Protein AF-A0AAU9JYS0-F1 (afdb_monomer_lite)

Organism: NCBI:txid1481888

pLDDT: mean 86.91, std 8.56, range [46.44, 94.88]

Sequence (146 aa):
MTKLSLATILSYLGTFWLGILCCQATVSLAACLYALLSSSNDCEDPVRAWLIVQASALPGLLLIYLFTKKFGLILWTLFIIPWAALGTIWAIDGDCSNDFPEGYVAAGILIITDYTLLGLITIAACIFGISACIGQGLLSEYQEIK

Foldseek 3Di:
DPPCDPVNVVVVVLVVVLVLLVVLLVQLLVLLVCLLVVAPQDDPAVLNVLSVCSNVVSVVLNVVCVVVVVVSVVVVLVVLPVSLVVLVVRLVPPPCCPRRVSSSVSSVSNNVSSVVSVVVVVVVVVVVVVVVVVVVVVVVVVVVVD

Structure (mmCIF, N/CA/C/O backbone):
data_AF-A0AAU9JYS0-F1
#
_entry.id   AF-A0AAU9JYS0-F1
#
loop_
_atom_site.group_PDB
_atom_site.id
_atom_site.type_symbol
_atom_site.label_atom_id
_atom_site.label_alt_id
_atom_site.label_comp_id
_atom_site.label_asym_id
_atom_site.label_entity_id
_atom_site.label_seq_id
_atom_site.pdbx_PDB_ins_code
_atom_site.Cartn_x
_atom_site.Cartn_y
_atom_site.Cartn_z
_atom_site.occupancy
_atom_site.B_iso_or_equiv
_atom_site.auth_seq_id
_atom_site.auth_comp_id
_atom_site.auth_asym_id
_atom_site.auth_atom_id
_atom_site.pdbx_PDB_model_num
ATOM 1 N N . MET A 1 1 ? -27.005 18.663 21.638 1.00 46.44 1 MET A N 1
ATOM 2 C CA . MET A 1 1 ? -25.868 17.716 21.648 1.00 46.44 1 MET A CA 1
ATOM 3 C C . MET A 1 1 ? -26.351 16.367 21.136 1.00 46.44 1 MET A C 1
ATOM 5 O O . MET A 1 1 ? -27.017 15.643 21.864 1.00 46.44 1 MET A O 1
ATOM 9 N N . THR A 1 2 ? -26.108 16.055 19.866 1.00 48.62 2 THR A N 1
ATOM 10 C CA . THR A 1 2 ? -26.408 14.738 19.288 1.00 48.62 2 THR A CA 1
ATOM 11 C C . THR A 1 2 ? -25.454 13.708 19.882 1.00 48.62 2 THR A C 1
ATOM 13 O O . THR A 1 2 ? -24.242 13.835 19.727 1.00 48.62 2 THR A O 1
ATOM 16 N N . LYS A 1 3 ? -25.987 12.704 20.589 1.00 56.06 3 LYS A N 1
ATOM 17 C CA . LYS A 1 3 ? -25.201 11.560 21.067 1.00 56.06 3 LYS A CA 1
ATOM 18 C C . LYS A 1 3 ? -24.676 10.810 19.843 1.00 56.06 3 LYS A C 1
ATOM 20 O O . LYS A 1 3 ? -25.437 10.119 19.170 1.00 56.06 3 LYS A O 1
ATOM 25 N N . LEU A 1 4 ? -23.400 11.002 19.523 1.00 70.88 4 LEU A N 1
ATOM 26 C CA . LEU A 1 4 ? -22.739 10.283 18.444 1.00 70.88 4 LEU A CA 1
ATOM 27 C C . LEU A 1 4 ? -22.669 8.806 18.850 1.00 70.88 4 LEU A C 1
ATOM 29 O O . LEU A 1 4 ? -22.040 8.465 19.850 1.00 70.88 4 LEU A O 1
ATOM 33 N N . SER A 1 5 ? -23.380 7.938 18.131 1.00 83.94 5 SER A N 1
ATOM 34 C CA . SER A 1 5 ? -23.381 6.508 18.441 1.00 83.94 5 SER A CA 1
ATOM 35 C C . SER A 1 5 ? -22.072 5.861 17.980 1.00 83.94 5 SER A C 1
ATOM 37 O O . SER A 1 5 ? -21.496 6.268 16.968 1.00 83.94 5 SER A O 1
ATOM 39 N N . LEU A 1 6 ? -21.620 4.815 18.679 1.00 80.06 6 LEU A N 1
ATOM 40 C CA . LEU A 1 6 ? -20.438 4.035 18.288 1.00 80.06 6 LEU A CA 1
ATOM 41 C C . LEU A 1 6 ? -20.546 3.515 16.845 1.00 80.06 6 LEU A C 1
ATOM 43 O O . LEU A 1 6 ? -19.573 3.553 16.097 1.00 80.06 6 LEU A O 1
ATOM 47 N N . ALA A 1 7 ? -21.744 3.093 16.428 1.00 80.81 7 ALA A N 1
ATOM 48 C CA . ALA A 1 7 ? -22.004 2.640 15.063 1.00 80.81 7 ALA A CA 1
ATOM 49 C C . ALA A 1 7 ? -21.734 3.742 14.025 1.00 80.81 7 ALA A C 1
ATOM 51 O O . ALA A 1 7 ? -21.166 3.478 12.966 1.00 80.81 7 ALA A O 1
ATOM 52 N N . THR A 1 8 ? -22.078 4.991 14.348 1.00 84.88 8 THR A N 1
ATOM 53 C CA . THR A 1 8 ? -21.814 6.150 13.489 1.00 84.88 8 THR A CA 1
ATOM 54 C C . THR A 1 8 ? -20.312 6.431 13.380 1.00 84.88 8 THR A C 1
ATOM 56 O O . THR A 1 8 ? -19.812 6.644 12.278 1.00 84.88 8 THR A O 1
ATOM 59 N N . ILE A 1 9 ? -19.574 6.366 14.496 1.00 83.81 9 ILE A N 1
ATOM 60 C CA . ILE A 1 9 ? -18.110 6.546 14.516 1.00 83.81 9 ILE A CA 1
ATOM 61 C C . ILE A 1 9 ? -17.424 5.478 13.657 1.00 83.81 9 ILE A C 1
ATOM 63 O O . ILE A 1 9 ? -16.593 5.803 12.812 1.00 83.81 9 ILE A O 1
ATOM 67 N N . LEU A 1 10 ? -17.807 4.211 13.830 1.00 81.62 10 LEU A N 1
ATOM 68 C CA . LEU A 1 10 ? -17.256 3.097 13.056 1.00 81.62 10 LEU A CA 1
ATOM 69 C C . LEU A 1 10 ? -17.564 3.226 11.560 1.00 81.62 10 LEU A C 1
ATOM 71 O O . LEU A 1 10 ? -16.709 2.916 10.731 1.00 81.62 10 LEU A O 1
ATOM 75 N N . SER A 1 11 ? -18.754 3.717 11.207 1.00 83.12 11 SER A N 1
ATOM 76 C CA . SER A 1 11 ? -19.110 3.981 9.812 1.00 83.12 11 SER A CA 1
ATOM 77 C C . SER A 1 11 ? -18.237 5.077 9.200 1.00 83.12 11 SER A C 1
ATOM 79 O O . SER A 1 11 ? -17.729 4.888 8.098 1.00 83.12 11 SER A O 1
ATOM 81 N N . TYR A 1 12 ? -18.027 6.200 9.899 1.00 86.38 12 TYR A N 1
ATOM 82 C CA . TYR A 1 12 ? -17.161 7.276 9.404 1.00 86.38 12 TYR A CA 1
ATOM 83 C C . TYR A 1 12 ? -15.710 6.830 9.261 1.00 86.38 12 TYR A C 1
ATOM 85 O O . TYR A 1 12 ? -15.076 7.135 8.253 1.00 86.38 12 TYR A O 1
ATOM 93 N N . LEU A 1 13 ? -15.206 6.060 10.227 1.00 83.44 13 LEU A N 1
ATOM 94 C CA . LEU A 1 13 ? -13.866 5.492 10.164 1.00 83.44 13 LEU A CA 1
ATOM 95 C C . LEU A 1 13 ? -13.717 4.557 8.953 1.00 83.44 13 LEU A C 1
ATOM 97 O O . LEU A 1 13 ? -12.720 4.627 8.243 1.00 83.44 13 LEU A O 1
ATOM 101 N N . GLY A 1 14 ? -14.727 3.727 8.672 1.00 83.88 14 GLY A N 1
ATOM 102 C CA . GLY A 1 14 ? -14.747 2.865 7.489 1.00 83.88 14 GLY A CA 1
ATOM 103 C C . GLY A 1 14 ? -14.687 3.647 6.174 1.00 83.88 14 GLY A C 1
ATOM 104 O O . GLY A 1 14 ? -13.884 3.318 5.305 1.00 83.88 14 GLY A O 1
ATOM 105 N N . THR A 1 15 ? -15.488 4.708 6.036 1.00 86.50 15 THR A N 1
ATOM 106 C CA . THR A 1 15 ? -15.469 5.574 4.843 1.00 86.50 15 THR A CA 1
ATOM 107 C C . THR A 1 15 ? -14.139 6.311 4.693 1.00 86.50 15 THR A C 1
ATOM 109 O O . THR A 1 15 ? -13.631 6.438 3.582 1.00 86.50 15 THR A O 1
ATOM 112 N N . PHE A 1 16 ? -13.553 6.766 5.802 1.00 88.44 16 PHE A N 1
ATOM 113 C CA . PHE A 1 16 ? -12.247 7.419 5.808 1.00 88.44 16 PHE A CA 1
ATOM 114 C C . PHE A 1 16 ? -11.143 6.488 5.284 1.00 88.44 16 PHE A C 1
ATOM 116 O O . PHE A 1 16 ? -10.400 6.869 4.381 1.00 88.44 16 PHE A O 1
ATOM 123 N N . TRP A 1 17 ? -11.087 5.242 5.769 1.00 84.75 17 TRP A N 1
ATOM 124 C CA . TRP A 1 17 ? -10.124 4.246 5.282 1.00 84.75 17 TRP A CA 1
ATOM 125 C C . TRP A 1 17 ? -10.337 3.875 3.819 1.00 84.75 17 TRP A C 1
ATOM 127 O O . TRP A 1 17 ? -9.365 3.773 3.076 1.00 84.75 17 TRP A O 1
ATOM 137 N N . LEU A 1 18 ? -11.592 3.727 3.385 1.00 87.75 18 LEU A N 1
ATOM 138 C CA . LEU A 1 18 ? -11.906 3.524 1.972 1.00 87.75 18 LEU A CA 1
ATOM 139 C C . LEU A 1 18 ? -11.364 4.678 1.116 1.00 87.75 18 LEU A C 1
ATOM 141 O O . LEU A 1 18 ? -10.757 4.427 0.081 1.00 87.75 18 LEU A O 1
ATOM 145 N N . GLY A 1 19 ? -11.536 5.926 1.562 1.00 90.00 19 GLY A N 1
ATOM 146 C CA . GLY A 1 19 ? -10.992 7.099 0.879 1.00 90.00 19 GLY A CA 1
ATOM 147 C C . GLY A 1 19 ? -9.470 7.044 0.740 1.00 90.00 19 GLY A C 1
ATOM 148 O O . GLY A 1 19 ? -8.953 7.240 -0.356 1.00 90.00 19 GLY A O 1
ATOM 149 N N . ILE A 1 20 ? -8.759 6.708 1.821 1.00 90.81 20 ILE A N 1
ATOM 150 C CA . ILE A 1 20 ? -7.295 6.563 1.805 1.00 90.81 20 ILE A CA 1
ATOM 151 C C . ILE A 1 20 ? -6.855 5.489 0.803 1.00 90.81 20 ILE A C 1
ATOM 153 O O . ILE A 1 20 ? -5.972 5.749 -0.014 1.00 90.81 20 ILE A O 1
ATOM 157 N N . LEU A 1 21 ? -7.473 4.305 0.840 1.00 90.38 21 LEU A N 1
ATOM 158 C CA . LEU A 1 21 ? -7.121 3.197 -0.053 1.00 90.38 21 LEU A CA 1
ATOM 159 C C . LEU A 1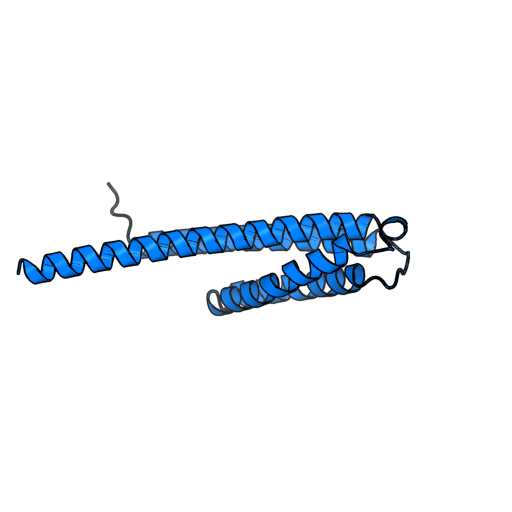 21 ? -7.408 3.534 -1.516 1.00 90.38 21 LEU A C 1
ATOM 161 O O . LEU A 1 21 ? -6.570 3.277 -2.373 1.00 90.38 21 LEU A O 1
ATOM 165 N N . CYS A 1 22 ? -8.549 4.163 -1.809 1.00 90.75 22 CYS A N 1
ATOM 166 C CA . CYS A 1 22 ? -8.864 4.631 -3.158 1.00 90.75 22 CYS A CA 1
ATOM 167 C C . CYS A 1 22 ? -7.834 5.650 -3.662 1.00 90.75 22 CYS A C 1
ATOM 169 O O . CYS A 1 22 ? -7.396 5.556 -4.809 1.00 90.75 22 CYS A O 1
ATOM 171 N N . CYS A 1 23 ? -7.431 6.609 -2.822 1.00 92.62 23 CYS A N 1
ATOM 172 C CA . CYS A 1 23 ? -6.416 7.598 -3.180 1.00 92.62 23 CYS A CA 1
ATOM 173 C C . CYS A 1 23 ? -5.066 6.937 -3.474 1.00 92.62 23 CYS A C 1
ATOM 175 O O . CYS A 1 23 ? -4.482 7.208 -4.521 1.00 92.62 23 CYS A O 1
ATOM 177 N N . GLN A 1 24 ? -4.596 6.047 -2.594 1.00 93.19 24 GLN A N 1
ATOM 178 C CA . GLN A 1 24 ? -3.331 5.341 -2.798 1.00 93.19 24 GLN A CA 1
ATOM 179 C C . GLN A 1 24 ? -3.385 4.479 -4.065 1.00 93.19 24 GLN A C 1
ATOM 181 O O . GLN A 1 24 ? -2.553 4.661 -4.946 1.00 93.19 24 GLN A O 1
ATOM 186 N N . ALA A 1 25 ? -4.422 3.655 -4.232 1.00 92.12 25 ALA A N 1
ATOM 187 C CA . ALA A 1 25 ? -4.605 2.828 -5.424 1.00 92.12 25 ALA A CA 1
ATOM 188 C C . ALA A 1 25 ? -4.605 3.649 -6.722 1.00 92.12 25 ALA A C 1
ATOM 190 O O . ALA A 1 25 ? -3.991 3.245 -7.705 1.00 92.12 25 ALA A O 1
ATOM 191 N N . THR A 1 26 ? -5.269 4.810 -6.727 1.00 93.19 26 THR A N 1
ATOM 192 C CA . THR A 1 26 ? -5.354 5.679 -7.910 1.00 93.19 26 THR A CA 1
ATOM 193 C C . THR A 1 26 ? -3.999 6.285 -8.256 1.00 93.19 26 THR A C 1
ATOM 195 O O . THR A 1 26 ? -3.598 6.242 -9.417 1.00 93.19 26 THR A O 1
ATOM 198 N N . VAL A 1 27 ? -3.281 6.827 -7.267 1.00 94.62 27 VAL A N 1
ATOM 199 C CA . VAL A 1 27 ? -1.956 7.429 -7.482 1.00 94.62 27 VAL A CA 1
ATOM 200 C C . VAL A 1 27 ? -0.958 6.371 -7.949 1.00 94.62 27 VAL A C 1
ATOM 202 O O . VAL A 1 27 ? -0.274 6.581 -8.950 1.00 94.62 27 VAL A O 1
ATOM 205 N N . SER A 1 28 ? -0.915 5.217 -7.283 1.00 93.12 28 SER A N 1
ATOM 206 C CA . SER A 1 28 ? -0.009 4.122 -7.633 1.00 93.12 28 SER A CA 1
ATOM 207 C C . SER A 1 28 ? -0.328 3.541 -9.014 1.00 93.12 28 SER A C 1
ATOM 209 O O . SER A 1 28 ? 0.583 3.327 -9.811 1.00 93.12 28 SER A O 1
ATOM 211 N N . LEU A 1 29 ? -1.609 3.352 -9.354 1.00 94.06 29 LEU A N 1
ATOM 212 C CA . LEU A 1 29 ? -2.007 2.868 -10.678 1.00 94.06 29 LEU A CA 1
ATOM 213 C C . LEU A 1 29 ? -1.673 3.884 -11.777 1.00 94.06 29 LEU A C 1
ATOM 215 O O . LEU A 1 29 ? -1.147 3.496 -12.816 1.00 94.06 29 LEU A O 1
ATOM 219 N N . ALA A 1 30 ? -1.939 5.174 -11.550 1.00 94.88 30 ALA A N 1
ATOM 220 C CA . ALA A 1 30 ? -1.605 6.227 -12.505 1.00 94.88 30 ALA A CA 1
ATOM 221 C C . ALA A 1 30 ? -0.093 6.296 -12.761 1.00 94.88 30 ALA A C 1
ATOM 223 O O . ALA A 1 30 ? 0.321 6.374 -13.916 1.00 94.88 30 ALA A O 1
ATOM 224 N N . ALA A 1 31 ? 0.725 6.199 -11.708 1.00 93.19 31 ALA A N 1
ATOM 225 C CA . ALA A 1 31 ? 2.179 6.165 -11.824 1.00 93.19 31 ALA A CA 1
ATOM 226 C C . ALA A 1 31 ? 2.666 4.934 -12.609 1.00 93.19 31 ALA A C 1
ATOM 228 O O . ALA A 1 31 ? 3.458 5.081 -13.539 1.00 93.19 31 ALA A O 1
ATOM 229 N N . CYS A 1 32 ? 2.150 3.738 -12.295 1.00 92.88 32 CYS A N 1
ATOM 230 C CA . CYS A 1 32 ? 2.513 2.511 -13.010 1.00 92.88 32 CYS A CA 1
ATOM 231 C C . CYS A 1 32 ? 2.132 2.580 -14.490 1.00 92.88 32 CYS A C 1
ATOM 233 O O . CYS A 1 32 ? 2.955 2.286 -15.350 1.00 92.88 32 CYS A O 1
ATOM 235 N N . LEU A 1 33 ? 0.891 2.971 -14.797 1.00 93.00 33 LEU A N 1
ATOM 236 C CA . LEU A 1 33 ? 0.410 3.050 -16.176 1.00 93.00 33 LEU A CA 1
ATOM 237 C C . LEU A 1 33 ? 1.169 4.103 -16.974 1.00 93.00 33 LEU A C 1
ATOM 239 O O . LEU A 1 33 ? 1.510 3.845 -18.123 1.00 93.00 33 LEU A O 1
ATOM 243 N N . TYR A 1 34 ? 1.457 5.259 -16.372 1.00 93.12 34 TYR A N 1
ATOM 244 C CA . TYR A 1 34 ? 2.270 6.282 -17.016 1.00 93.12 34 TYR A CA 1
ATOM 245 C C . TYR A 1 34 ? 3.641 5.721 -17.396 1.00 93.12 34 TYR A C 1
ATOM 247 O O . TYR A 1 34 ? 3.975 5.738 -18.574 1.00 93.12 34 TYR A O 1
ATOM 255 N N . ALA A 1 35 ? 4.377 5.139 -16.444 1.00 91.81 35 ALA A N 1
ATOM 256 C CA . ALA A 1 35 ? 5.707 4.591 -16.702 1.00 91.81 35 ALA A CA 1
ATOM 257 C C . ALA A 1 35 ? 5.704 3.445 -17.728 1.00 91.81 35 ALA A C 1
ATOM 259 O O . ALA A 1 35 ? 6.555 3.400 -18.613 1.00 91.81 35 ALA A O 1
ATOM 260 N N . LEU A 1 36 ? 4.738 2.524 -17.637 1.00 89.94 36 LEU A N 1
ATOM 261 C CA . LEU A 1 36 ? 4.649 1.371 -18.539 1.00 89.94 36 LEU A CA 1
ATOM 262 C C . LEU A 1 36 ? 4.238 1.752 -19.968 1.00 89.94 36 LEU A C 1
ATOM 264 O O . LEU A 1 36 ? 4.587 1.035 -20.901 1.00 89.94 36 LEU A O 1
ATOM 268 N N . LEU A 1 37 ? 3.492 2.846 -20.146 1.00 90.62 37 LEU A N 1
ATOM 269 C CA . LEU A 1 37 ? 3.078 3.335 -21.464 1.00 90.62 37 LEU A CA 1
ATOM 270 C C . LEU A 1 37 ? 4.065 4.345 -22.062 1.00 90.62 37 LEU A C 1
ATOM 272 O O . LEU A 1 37 ? 4.104 4.489 -23.282 1.00 90.62 37 LEU A O 1
ATOM 276 N N . SER A 1 38 ? 4.829 5.063 -21.233 1.00 86.62 38 SER A N 1
ATOM 277 C CA . SER A 1 38 ? 5.750 6.109 -21.688 1.00 86.62 38 SER A CA 1
ATOM 278 C C . SER A 1 38 ? 7.081 5.570 -22.201 1.00 86.62 38 SER A C 1
ATOM 280 O O . SER A 1 38 ? 7.720 6.247 -23.003 1.00 86.62 38 SER A O 1
ATOM 282 N N . SER A 1 39 ? 7.506 4.381 -21.763 1.00 77.75 39 SER A N 1
ATOM 283 C CA . SER A 1 39 ? 8.784 3.797 -22.174 1.00 77.75 39 SER A CA 1
ATOM 284 C C . SER A 1 39 ? 8.601 2.552 -23.039 1.00 77.75 39 SER A C 1
ATOM 286 O O . SER A 1 39 ? 7.981 1.569 -22.632 1.00 77.75 39 SER A O 1
ATOM 288 N N . SE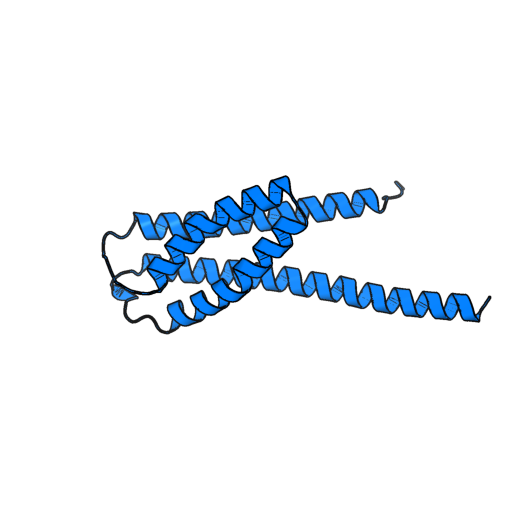R A 1 40 ? 9.185 2.591 -24.238 1.00 69.50 40 SER A N 1
ATOM 289 C CA . SER A 1 40 ? 9.322 1.438 -25.134 1.00 69.50 40 SER A CA 1
ATOM 290 C C . SER A 1 40 ? 10.625 0.666 -24.922 1.00 69.50 40 SER A C 1
ATOM 292 O O . SER A 1 40 ? 10.843 -0.334 -25.601 1.00 69.50 40 SER A O 1
ATOM 294 N N . ASN A 1 41 ? 11.513 1.143 -24.042 1.00 69.00 41 ASN A N 1
ATOM 295 C CA . ASN A 1 41 ? 12.779 0.475 -23.774 1.00 69.00 41 ASN A CA 1
ATOM 296 C C . ASN A 1 41 ? 12.533 -0.740 -22.882 1.00 69.00 41 ASN A C 1
ATOM 298 O O . ASN A 1 41 ? 12.138 -0.626 -21.720 1.00 69.00 41 ASN A O 1
ATOM 302 N N . ASP A 1 42 ? 12.789 -1.917 -23.440 1.00 62.84 42 ASP A N 1
ATOM 303 C CA . ASP A 1 42 ? 12.782 -3.168 -22.702 1.00 62.84 42 ASP A CA 1
ATOM 304 C C . ASP A 1 42 ? 14.105 -3.295 -21.936 1.00 62.84 42 ASP A C 1
ATOM 306 O O . ASP A 1 42 ? 15.041 -3.943 -22.396 1.00 62.84 42 ASP A O 1
ATOM 310 N N . CYS A 1 43 ? 14.201 -2.660 -20.764 1.00 70.12 43 CYS A N 1
ATOM 311 C CA . CYS A 1 43 ? 15.174 -3.114 -19.775 1.00 70.12 43 CYS A CA 1
ATOM 312 C C . CYS A 1 43 ? 14.583 -4.279 -18.963 1.00 70.12 43 CYS A C 1
ATOM 314 O O . CYS A 1 43 ? 13.468 -4.185 -18.440 1.00 70.12 43 CYS A O 1
ATOM 316 N N . GLU A 1 44 ? 15.348 -5.366 -18.830 1.00 72.56 44 GLU A N 1
ATOM 317 C CA . GLU A 1 44 ? 15.041 -6.538 -17.996 1.00 72.56 44 GLU A CA 1
ATOM 318 C C . GLU A 1 44 ? 15.298 -6.290 -16.492 1.00 72.56 44 GLU A C 1
ATOM 320 O O . GLU A 1 44 ? 15.804 -7.156 -15.782 1.00 72.56 44 GLU A O 1
ATOM 325 N N . ASP A 1 45 ? 14.953 -5.107 -15.980 1.00 81.06 45 ASP A N 1
ATOM 326 C CA . ASP A 1 45 ? 15.092 -4.793 -14.556 1.00 81.06 45 ASP A CA 1
ATOM 327 C C . ASP A 1 45 ? 13.855 -5.275 -13.766 1.00 81.06 45 ASP A C 1
ATOM 329 O O . ASP A 1 45 ? 12.713 -5.099 -14.230 1.00 81.06 45 ASP A O 1
ATOM 333 N N . PRO A 1 46 ? 14.029 -5.857 -12.560 1.00 88.44 46 PRO A N 1
ATOM 334 C CA . PRO A 1 46 ? 12.918 -6.248 -11.690 1.00 88.44 46 PRO A CA 1
ATOM 335 C C . PRO A 1 46 ? 11.910 -5.122 -11.412 1.00 88.44 46 PRO A C 1
ATOM 337 O O . PRO A 1 46 ? 10.733 -5.422 -11.191 1.00 88.44 46 PRO A O 1
ATOM 340 N N . VAL A 1 47 ? 12.306 -3.843 -11.481 1.00 89.56 47 VAL A N 1
ATOM 341 C CA . VAL A 1 47 ? 11.391 -2.700 -11.314 1.00 89.56 47 VAL A CA 1
ATOM 342 C C . VAL A 1 47 ? 10.234 -2.745 -12.315 1.00 89.56 47 VAL A C 1
ATOM 344 O O . VAL A 1 47 ? 9.085 -2.518 -11.935 1.00 89.56 47 VAL A O 1
ATOM 347 N N . ARG A 1 48 ? 10.474 -3.091 -13.584 1.00 88.88 48 ARG A N 1
ATOM 348 C CA . ARG A 1 48 ? 9.397 -3.132 -14.587 1.00 88.88 48 ARG A CA 1
ATOM 349 C C . ARG A 1 48 ? 8.407 -4.259 -14.307 1.00 88.88 48 ARG A C 1
ATOM 351 O O . ARG A 1 48 ? 7.196 -4.035 -14.342 1.00 88.88 48 ARG A O 1
ATOM 358 N N . ALA A 1 49 ? 8.909 -5.451 -13.984 1.00 90.44 49 ALA A N 1
ATOM 359 C CA . ALA A 1 49 ? 8.070 -6.586 -13.599 1.00 90.44 49 ALA A CA 1
ATOM 360 C C . ALA A 1 49 ? 7.230 -6.253 -12.358 1.00 90.44 49 ALA A C 1
ATOM 362 O O . ALA A 1 49 ? 6.032 -6.538 -12.312 1.00 90.44 49 ALA A O 1
ATOM 363 N N . TRP A 1 50 ? 7.833 -5.577 -11.383 1.00 91.75 50 TRP A N 1
ATOM 364 C CA . TRP A 1 50 ? 7.142 -5.103 -10.196 1.00 91.75 50 TRP A CA 1
ATOM 365 C C . TRP A 1 50 ? 6.016 -4.111 -10.512 1.00 91.75 50 TRP A C 1
ATOM 367 O O . TRP A 1 50 ? 4.898 -4.306 -10.034 1.00 91.75 50 TRP A O 1
ATOM 377 N N . LEU A 1 51 ? 6.257 -3.103 -11.358 1.00 92.06 51 LEU A N 1
ATOM 378 C CA . LEU A 1 51 ? 5.225 -2.144 -11.779 1.00 92.06 51 LEU A CA 1
ATOM 379 C C . LEU A 1 51 ? 4.050 -2.831 -12.494 1.00 92.06 51 LEU A C 1
ATOM 381 O O . LEU A 1 51 ? 2.898 -2.454 -12.282 1.00 92.06 51 LEU A O 1
ATOM 385 N N . ILE A 1 52 ? 4.309 -3.872 -13.295 1.00 92.31 52 ILE A N 1
ATOM 386 C CA . ILE A 1 52 ? 3.256 -4.679 -13.940 1.00 92.31 52 ILE A CA 1
ATOM 387 C C . ILE A 1 52 ? 2.425 -5.432 -12.892 1.00 92.31 52 ILE A C 1
ATOM 389 O O . ILE A 1 52 ? 1.189 -5.451 -12.958 1.00 92.31 52 ILE A O 1
ATOM 393 N N . VAL A 1 53 ? 3.077 -6.042 -11.899 1.00 93.19 53 VAL A N 1
ATOM 394 C CA . VAL A 1 53 ? 2.373 -6.730 -10.807 1.00 93.19 53 VAL A CA 1
ATOM 395 C C . VAL A 1 53 ? 1.533 -5.742 -9.997 1.00 93.19 53 VAL A C 1
ATOM 397 O O . VAL A 1 53 ? 0.376 -6.026 -9.701 1.00 93.19 53 VAL A O 1
ATOM 400 N N . GLN A 1 54 ? 2.058 -4.555 -9.705 1.00 93.12 54 GLN A N 1
ATOM 401 C CA . GLN A 1 54 ? 1.319 -3.506 -9.001 1.00 93.12 54 GLN A CA 1
ATOM 402 C C . GLN A 1 54 ? 0.101 -3.028 -9.803 1.00 93.12 54 GLN A C 1
ATOM 404 O O . GLN A 1 54 ? -1.017 -3.006 -9.283 1.00 93.12 54 GLN A O 1
ATOM 409 N N . ALA A 1 55 ? 0.280 -2.730 -11.094 1.00 93.25 55 ALA A N 1
ATOM 410 C CA . ALA A 1 55 ? -0.799 -2.285 -11.975 1.00 93.25 55 ALA A CA 1
ATOM 411 C C . ALA A 1 55 ? -1.926 -3.322 -12.122 1.00 93.25 55 ALA A C 1
ATOM 413 O O . ALA A 1 55 ? -3.091 -2.954 -12.271 1.00 93.25 55 ALA A O 1
ATOM 414 N N . SER A 1 56 ? -1.595 -4.615 -12.067 1.00 92.38 56 SER A N 1
ATOM 415 C CA . SER A 1 56 ? -2.576 -5.702 -12.159 1.00 92.38 56 SER A CA 1
ATOM 416 C C . SER A 1 56 ? -3.242 -6.032 -10.820 1.00 92.38 56 SER A C 1
ATOM 418 O O . SER A 1 56 ? -4.445 -6.301 -10.781 1.00 92.38 56 SER A O 1
ATOM 420 N N . ALA A 1 57 ? -2.501 -5.984 -9.713 1.00 93.00 57 ALA A N 1
ATOM 421 C CA . ALA A 1 57 ? -3.005 -6.365 -8.399 1.00 93.00 57 ALA A CA 1
ATOM 422 C C . ALA A 1 57 ? -3.864 -5.277 -7.738 1.00 93.00 57 ALA A C 1
ATOM 424 O O . ALA A 1 57 ? -4.906 -5.604 -7.166 1.00 93.00 57 ALA A O 1
ATOM 425 N N . LEU A 1 58 ? -3.477 -3.997 -7.827 1.00 91.12 58 LEU A N 1
ATOM 426 C CA . LEU A 1 58 ? -4.168 -2.898 -7.133 1.00 91.12 58 LEU A CA 1
ATOM 427 C C . LEU A 1 58 ? -5.667 -2.791 -7.487 1.00 91.12 58 LEU A C 1
ATOM 429 O O . LEU A 1 58 ? -6.480 -2.703 -6.562 1.00 91.12 58 LEU A O 1
ATOM 433 N N . PRO A 1 59 ? -6.094 -2.870 -8.767 1.00 90.62 59 PRO A N 1
ATOM 434 C CA . PRO A 1 59 ? -7.519 -2.853 -9.106 1.00 90.62 59 PRO A CA 1
ATOM 435 C C . PRO A 1 59 ? -8.275 -4.064 -8.545 1.00 90.62 59 PRO A C 1
ATOM 437 O O . PRO A 1 59 ? -9.388 -3.926 -8.033 1.00 90.62 59 PRO A O 1
ATOM 440 N N . GLY A 1 60 ? -7.666 -5.253 -8.604 1.00 90.44 60 GLY A N 1
ATOM 441 C CA . GLY A 1 60 ? -8.259 -6.487 -8.088 1.00 90.44 60 GLY A CA 1
ATOM 442 C C . GLY A 1 60 ? -8.448 -6.442 -6.573 1.00 90.44 60 GLY A C 1
ATOM 443 O O . GLY A 1 60 ? -9.532 -6.738 -6.067 1.00 90.44 60 GLY A O 1
ATOM 444 N N . LEU A 1 61 ? -7.426 -5.989 -5.846 1.00 90.62 61 LEU A N 1
ATOM 445 C CA . LEU A 1 61 ? -7.495 -5.785 -4.401 1.00 90.62 61 LEU A CA 1
ATOM 446 C C . LEU A 1 61 ? -8.561 -4.745 -4.028 1.00 90.62 61 LEU A C 1
ATOM 448 O O . LEU A 1 61 ? -9.227 -4.900 -3.002 1.00 90.62 61 LEU A O 1
ATOM 452 N N . LEU A 1 62 ? -8.783 -3.730 -4.874 1.00 89.69 62 LEU A N 1
ATOM 453 C CA . LEU A 1 62 ? -9.733 -2.650 -4.583 1.00 89.69 62 LEU A CA 1
ATOM 454 C C . LEU A 1 62 ? -11.157 -3.168 -4.688 1.00 89.69 62 LEU A C 1
ATOM 456 O O . LEU A 1 62 ? -11.976 -2.933 -3.801 1.00 89.69 62 LEU A O 1
ATOM 460 N N . LEU A 1 63 ? -11.430 -3.954 -5.728 1.00 90.19 63 LEU A N 1
ATOM 461 C CA . LEU A 1 63 ? -12.699 -4.653 -5.878 1.00 90.19 63 LEU A CA 1
ATOM 462 C C . LEU A 1 63 ? -12.944 -5.600 -4.697 1.00 90.19 63 LEU A C 1
ATOM 464 O O . LEU A 1 63 ? -14.006 -5.538 -4.078 1.00 90.19 63 LEU A O 1
ATOM 468 N N . ILE A 1 64 ? -11.958 -6.420 -4.316 1.00 89.88 64 ILE A N 1
ATOM 469 C CA . ILE A 1 64 ? -12.090 -7.331 -3.167 1.00 89.88 64 ILE A CA 1
ATOM 470 C C . ILE A 1 64 ? -12.390 -6.550 -1.878 1.00 89.88 64 ILE A C 1
ATOM 472 O O . ILE A 1 64 ? -13.249 -6.974 -1.095 1.00 89.88 64 ILE A O 1
ATOM 476 N N . TYR A 1 65 ? -11.741 -5.403 -1.658 1.00 87.81 65 TYR A N 1
ATOM 477 C CA . TYR A 1 65 ? -12.026 -4.519 -0.527 1.00 87.81 65 TYR A CA 1
ATOM 478 C C . TYR A 1 65 ? -13.452 -3.964 -0.560 1.00 87.81 65 TYR A C 1
ATOM 480 O O . TYR A 1 65 ? -14.143 -4.015 0.457 1.00 87.81 65 TYR A O 1
ATOM 488 N N . LEU A 1 66 ? -13.943 -3.511 -1.714 1.00 88.56 66 LEU A N 1
ATOM 489 C CA . LEU A 1 66 ? -15.304 -2.985 -1.843 1.00 88.56 66 LEU A CA 1
ATOM 490 C C . LEU A 1 66 ? -16.377 -4.034 -1.501 1.00 88.56 66 LEU A C 1
ATOM 492 O O . LEU A 1 66 ? -17.364 -3.700 -0.842 1.00 88.56 66 LEU A O 1
ATOM 496 N N . PHE A 1 67 ? -16.171 -5.301 -1.879 1.00 89.50 67 PHE A N 1
ATOM 497 C CA . PHE A 1 67 ? -17.132 -6.378 -1.610 1.00 89.50 67 PHE A CA 1
ATOM 498 C C . PHE A 1 67 ? -17.024 -6.968 -0.200 1.00 89.50 67 PHE A C 1
ATOM 500 O O . PHE A 1 67 ? -18.038 -7.212 0.452 1.00 89.50 67 PHE A O 1
ATOM 507 N N . THR A 1 68 ? -15.806 -7.212 0.288 1.00 88.12 68 THR A N 1
ATOM 508 C CA . THR A 1 68 ? -15.584 -7.974 1.533 1.00 88.12 68 THR A CA 1
ATOM 509 C C . THR A 1 68 ? -15.183 -7.106 2.726 1.00 88.12 68 THR A C 1
ATOM 511 O O . THR A 1 68 ? -15.244 -7.563 3.871 1.00 88.12 68 THR A O 1
ATOM 514 N N . LYS A 1 69 ? -14.795 -5.847 2.483 1.00 83.44 69 LYS A N 1
ATOM 515 C CA . LYS A 1 69 ? -14.316 -4.851 3.454 1.00 83.44 69 LYS A CA 1
ATOM 516 C C . LYS A 1 69 ? -13.157 -5.364 4.309 1.00 83.44 69 LYS A C 1
ATOM 518 O O . LYS A 1 69 ? -11.996 -5.139 3.988 1.00 83.44 69 LYS A O 1
ATOM 523 N N . LYS A 1 70 ? -13.462 -6.086 5.391 1.00 79.69 70 LYS A N 1
ATOM 524 C CA . LYS A 1 70 ? -12.481 -6.578 6.371 1.00 79.69 70 LYS A CA 1
ATOM 525 C C . LYS A 1 70 ? -11.456 -7.521 5.743 1.00 79.69 70 LYS A C 1
ATOM 527 O O . LYS A 1 70 ? -10.264 -7.340 5.957 1.00 79.69 70 LYS A O 1
ATOM 532 N N . PHE A 1 71 ? -11.913 -8.505 4.969 1.00 84.69 71 PHE A N 1
ATOM 533 C CA . PHE A 1 71 ? -11.015 -9.482 4.348 1.00 84.69 71 PHE A CA 1
ATOM 534 C C . PHE A 1 71 ? -10.144 -8.834 3.268 1.00 84.69 71 PHE A C 1
ATOM 536 O O . PHE A 1 71 ? -8.937 -9.056 3.231 1.00 84.69 71 PHE A O 1
ATOM 543 N N . GLY A 1 72 ? -10.731 -7.947 2.462 1.00 86.06 72 GLY A N 1
ATOM 544 C CA . GLY A 1 72 ? -9.982 -7.158 1.492 1.00 86.06 72 GLY A CA 1
ATOM 545 C C . GLY A 1 72 ? -8.927 -6.255 2.127 1.00 86.06 72 GLY A C 1
ATOM 546 O O . GLY A 1 72 ? -7.843 -6.159 1.573 1.00 86.06 72 GLY A O 1
ATOM 547 N N . LEU A 1 73 ? -9.173 -5.666 3.306 1.00 84.12 73 LEU A N 1
ATOM 548 C CA . LEU A 1 73 ? -8.166 -4.850 4.003 1.00 84.12 73 LEU A CA 1
ATOM 549 C C . LEU A 1 73 ? -6.955 -5.689 4.419 1.00 84.12 73 LEU A C 1
ATOM 551 O O . LEU A 1 73 ? -5.814 -5.259 4.271 1.00 84.12 73 LEU A O 1
ATOM 555 N N . ILE A 1 74 ? -7.214 -6.893 4.936 1.00 88.56 74 ILE A N 1
ATOM 556 C CA . ILE A 1 74 ? -6.169 -7.840 5.334 1.00 88.56 74 ILE A CA 1
ATOM 557 C C . ILE A 1 74 ? -5.340 -8.240 4.112 1.00 88.56 74 ILE A C 1
ATOM 559 O O . ILE A 1 74 ? -4.120 -8.125 4.153 1.00 88.56 74 ILE A O 1
ATOM 563 N N . LEU A 1 75 ? -5.988 -8.643 3.014 1.00 91.00 75 LEU A N 1
ATOM 564 C CA . LEU A 1 75 ? -5.301 -8.985 1.765 1.00 91.00 75 LEU A CA 1
ATOM 565 C C . LEU A 1 75 ? -4.502 -7.809 1.195 1.00 91.00 75 LEU A C 1
ATOM 567 O O . LEU A 1 75 ? -3.359 -7.998 0.795 1.00 91.00 75 LEU A O 1
ATOM 571 N N . TRP A 1 76 ? -5.071 -6.603 1.206 1.00 89.94 76 TRP A N 1
ATOM 572 C CA . TRP A 1 76 ? -4.397 -5.380 0.767 1.00 89.94 76 TRP A CA 1
ATOM 573 C C . TRP A 1 76 ? -3.116 -5.134 1.565 1.00 89.94 76 TRP A C 1
ATOM 575 O O . TRP A 1 76 ? -2.064 -4.852 1.002 1.00 89.94 76 TRP A O 1
ATOM 585 N N . THR A 1 77 ? -3.191 -5.297 2.886 1.00 87.69 77 THR A N 1
ATOM 586 C CA . THR A 1 77 ? -2.055 -5.077 3.789 1.00 87.69 77 THR A CA 1
ATOM 587 C C . THR A 1 77 ? -0.985 -6.153 3.599 1.00 87.69 77 THR A C 1
ATOM 589 O O . THR A 1 77 ? 0.196 -5.836 3.487 1.00 87.69 77 THR A O 1
ATOM 592 N N . LEU A 1 78 ? -1.395 -7.423 3.501 1.00 91.75 78 LEU A N 1
ATOM 593 C CA . LEU A 1 78 ? -0.500 -8.554 3.233 1.00 91.75 78 LEU A CA 1
ATOM 594 C C . LEU A 1 78 ? 0.174 -8.466 1.866 1.00 91.75 78 LEU A C 1
ATOM 596 O O . LEU A 1 78 ? 1.270 -8.988 1.706 1.00 91.75 78 LEU A O 1
ATOM 600 N N . PHE A 1 79 ? -0.473 -7.828 0.894 1.00 92.44 79 PHE A N 1
ATOM 601 C CA . PHE A 1 79 ? 0.124 -7.542 -0.398 1.00 92.44 79 PHE A CA 1
ATOM 602 C C . PHE A 1 79 ? 1.116 -6.376 -0.292 1.00 92.44 79 PHE A C 1
ATOM 604 O O . PHE A 1 79 ? 2.283 -6.532 -0.630 1.00 92.44 79 PHE A O 1
ATOM 611 N N . ILE A 1 80 ? 0.706 -5.224 0.242 1.00 91.50 80 ILE A N 1
ATOM 612 C CA . ILE A 1 80 ? 1.561 -4.030 0.248 1.00 91.50 80 ILE A CA 1
ATOM 613 C C . ILE A 1 80 ? 2.857 -4.221 1.041 1.00 91.50 80 ILE A C 1
ATOM 615 O O . ILE A 1 80 ? 3.898 -3.766 0.588 1.00 91.50 80 ILE A O 1
ATOM 619 N N . ILE A 1 81 ? 2.838 -4.905 2.189 1.00 91.69 81 ILE A N 1
ATOM 620 C CA . ILE A 1 81 ? 4.041 -5.067 3.028 1.00 91.69 81 ILE A CA 1
ATOM 621 C C . ILE A 1 81 ? 5.232 -5.682 2.259 1.00 91.69 81 ILE A C 1
ATOM 623 O O . ILE A 1 81 ? 6.279 -5.031 2.181 1.00 91.69 81 ILE A O 1
ATOM 627 N N . PRO A 1 82 ? 5.132 -6.905 1.697 1.00 92.62 82 PRO A N 1
ATOM 628 C CA . PRO A 1 82 ? 6.243 -7.513 0.973 1.00 92.62 82 PRO A CA 1
ATOM 629 C C . PRO A 1 82 ? 6.586 -6.745 -0.304 1.00 92.62 82 PRO A C 1
ATOM 631 O O . PRO A 1 82 ? 7.764 -6.608 -0.622 1.00 92.62 82 PRO A O 1
ATOM 634 N N . TRP A 1 83 ? 5.593 -6.209 -1.018 1.00 90.69 83 TRP A N 1
ATOM 635 C CA . TRP A 1 83 ? 5.836 -5.520 -2.286 1.00 90.69 83 TRP A CA 1
ATOM 636 C C . TRP A 1 83 ? 6.468 -4.136 -2.118 1.00 90.69 83 TRP A C 1
ATOM 638 O O . TRP A 1 83 ? 7.287 -3.762 -2.951 1.00 90.69 83 TRP A O 1
ATOM 648 N N . ALA A 1 84 ? 6.177 -3.414 -1.035 1.00 91.00 84 ALA A N 1
ATOM 649 C CA . ALA A 1 84 ? 6.867 -2.170 -0.698 1.00 91.00 84 ALA A CA 1
ATOM 650 C C . ALA A 1 84 ? 8.337 -2.431 -0.331 1.00 91.00 84 ALA A C 1
ATOM 652 O O . ALA A 1 84 ? 9.230 -1.708 -0.775 1.00 91.00 84 ALA A O 1
ATOM 653 N N . ALA A 1 85 ? 8.604 -3.497 0.433 1.00 91.44 85 ALA A N 1
ATOM 654 C CA . ALA A 1 85 ? 9.965 -3.890 0.791 1.00 91.44 85 ALA A CA 1
ATOM 655 C C . ALA A 1 85 ? 10.781 -4.323 -0.439 1.00 91.44 85 ALA A C 1
ATOM 657 O O . ALA A 1 85 ? 11.884 -3.820 -0.649 1.00 91.44 85 ALA A O 1
ATOM 658 N N . LEU A 1 86 ? 10.227 -5.209 -1.275 1.00 90.06 86 LEU A N 1
ATOM 659 C CA . LEU A 1 86 ? 10.872 -5.656 -2.514 1.00 90.06 86 LEU A CA 1
ATOM 660 C C . LEU A 1 86 ? 11.070 -4.501 -3.499 1.00 90.06 86 LEU A C 1
ATOM 662 O O . LEU A 1 86 ? 12.167 -4.340 -4.024 1.00 90.06 86 LEU A O 1
ATOM 666 N N . GLY A 1 87 ? 10.051 -3.659 -3.688 1.00 87.88 87 GLY A N 1
ATOM 667 C CA . GLY A 1 87 ? 10.141 -2.473 -4.537 1.00 87.88 87 GLY A CA 1
ATOM 668 C C . GLY A 1 87 ? 11.245 -1.518 -4.096 1.00 87.88 87 GLY A C 1
ATOM 669 O O . GLY A 1 87 ? 11.977 -1.003 -4.932 1.00 87.88 87 GLY A O 1
ATOM 670 N N . THR A 1 88 ? 11.433 -1.343 -2.786 1.00 91.31 88 THR A N 1
ATOM 671 C CA . THR A 1 88 ? 12.526 -0.525 -2.239 1.00 91.31 88 THR A CA 1
ATOM 672 C C . THR A 1 88 ? 13.895 -1.124 -2.537 1.00 91.31 88 THR A C 1
ATOM 674 O O . THR A 1 88 ? 14.798 -0.395 -2.933 1.00 91.31 88 THR A O 1
ATOM 677 N N . ILE A 1 89 ? 14.053 -2.442 -2.385 1.00 90.50 89 ILE A N 1
ATOM 678 C CA . ILE A 1 89 ? 15.310 -3.130 -2.710 1.00 90.50 89 ILE A CA 1
ATOM 679 C C . ILE A 1 89 ? 15.634 -2.957 -4.200 1.00 90.50 89 ILE A C 1
ATOM 681 O O . ILE A 1 89 ? 16.730 -2.524 -4.541 1.00 90.50 89 ILE A O 1
ATOM 685 N N . TRP A 1 90 ? 14.671 -3.230 -5.080 1.00 89.31 90 TRP A N 1
ATOM 686 C CA . TRP A 1 90 ? 14.875 -3.159 -6.529 1.00 89.31 90 TRP A CA 1
ATOM 687 C C . TRP A 1 90 ? 15.071 -1.733 -7.048 1.00 89.31 90 TRP A C 1
ATOM 689 O O . TRP A 1 90 ? 15.865 -1.518 -7.955 1.00 89.31 90 TRP A O 1
ATOM 699 N N . ALA A 1 91 ? 14.396 -0.742 -6.463 1.00 86.12 91 ALA A N 1
ATOM 700 C CA . ALA A 1 91 ? 14.547 0.650 -6.877 1.00 86.12 91 ALA A CA 1
ATOM 701 C C . ALA A 1 91 ? 15.902 1.261 -6.476 1.00 86.12 91 ALA A C 1
ATOM 703 O O . ALA A 1 91 ? 16.348 2.201 -7.130 1.00 86.12 91 ALA A O 1
A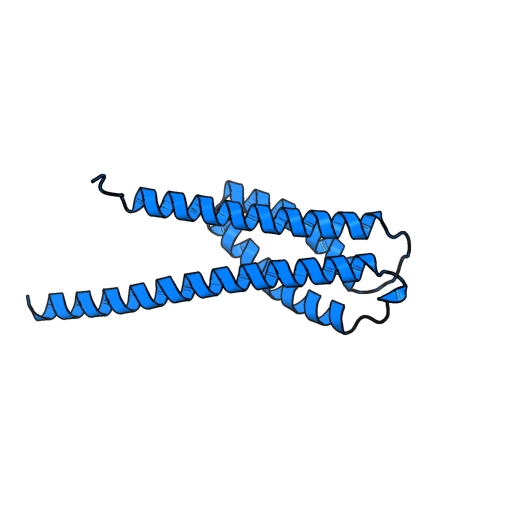TOM 704 N N . ILE A 1 92 ? 16.539 0.766 -5.406 1.00 84.19 92 ILE A N 1
ATOM 705 C CA . ILE A 1 92 ? 17.833 1.276 -4.916 1.00 84.19 92 ILE A CA 1
ATOM 706 C C . ILE A 1 92 ? 19.015 0.620 -5.642 1.00 84.19 92 ILE A C 1
ATOM 708 O O . ILE A 1 92 ? 20.018 1.288 -5.875 1.00 84.19 92 ILE A O 1
ATOM 712 N N . ASP A 1 93 ?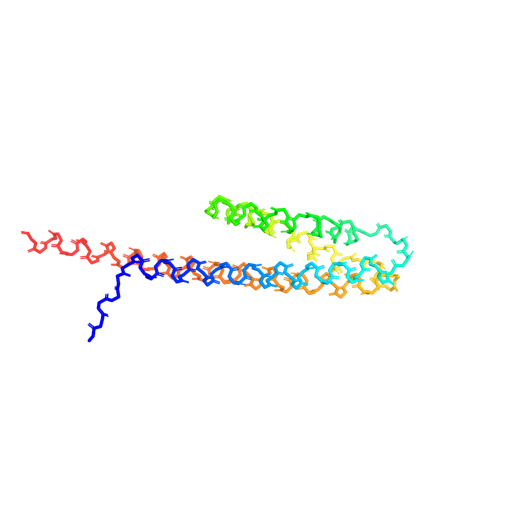 18.898 -0.660 -5.996 1.00 76.81 93 ASP A N 1
ATOM 713 C CA . ASP A 1 93 ? 19.985 -1.474 -6.569 1.00 76.81 93 ASP A CA 1
ATOM 714 C C . ASP A 1 93 ? 19.930 -1.576 -8.110 1.00 76.81 93 ASP A C 1
ATOM 716 O O . ASP A 1 93 ? 20.571 -2.428 -8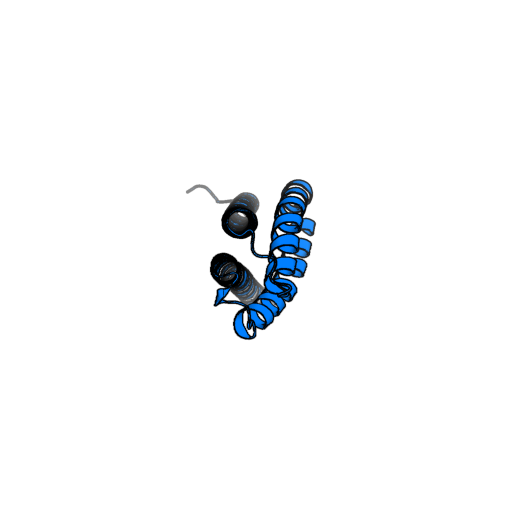.716 1.00 76.81 93 ASP A O 1
ATOM 720 N N . GLY A 1 94 ? 19.105 -0.751 -8.759 1.00 72.56 94 GLY A N 1
ATOM 721 C CA . GLY A 1 94 ? 18.818 -0.870 -10.188 1.00 72.56 94 GLY A CA 1
ATOM 722 C C . GLY A 1 94 ? 19.834 -0.168 -11.095 1.00 72.56 94 GLY A C 1
ATOM 723 O O . GLY A 1 94 ? 19.898 1.064 -11.131 1.00 72.56 94 GLY A O 1
ATOM 724 N N . ASP A 1 95 ? 20.551 -0.944 -11.910 1.00 76.44 95 ASP A N 1
ATOM 725 C CA . ASP A 1 95 ? 21.495 -0.442 -12.924 1.00 76.44 95 ASP A CA 1
ATOM 726 C C . ASP A 1 95 ? 20.795 0.215 -14.135 1.00 76.44 95 ASP A C 1
ATOM 728 O O . ASP A 1 95 ? 21.413 0.974 -14.885 1.00 76.44 95 ASP A O 1
ATOM 732 N N . CYS A 1 96 ? 19.489 -0.012 -14.314 1.00 80.12 96 CYS A N 1
ATOM 733 C CA . CYS A 1 96 ? 18.718 0.452 -15.473 1.00 80.12 96 CYS A CA 1
ATOM 734 C C . CYS A 1 96 ? 18.024 1.811 -15.312 1.00 80.12 96 CYS A C 1
ATOM 736 O O . CYS A 1 96 ? 17.166 2.184 -16.119 1.00 80.12 96 CYS A O 1
ATOM 738 N N . SER A 1 97 ? 18.401 2.586 -14.296 1.00 80.88 97 SER A N 1
ATOM 739 C CA . SER A 1 97 ? 17.805 3.902 -14.025 1.00 80.88 97 SER A CA 1
ATOM 740 C C . SER A 1 97 ? 17.905 4.896 -15.187 1.00 80.88 97 SER A C 1
ATOM 742 O O . SER A 1 97 ? 17.013 5.729 -15.350 1.00 80.88 97 SER A O 1
ATOM 744 N N . ASN A 1 98 ? 18.933 4.779 -16.031 1.00 82.56 98 ASN A N 1
ATOM 745 C CA . ASN A 1 98 ? 19.116 5.641 -17.203 1.00 82.56 98 ASN A CA 1
ATOM 746 C C . ASN A 1 98 ? 18.250 5.230 -18.406 1.00 82.56 98 ASN A C 1
ATOM 748 O O . ASN A 1 98 ? 17.855 6.095 -19.185 1.00 82.56 98 ASN A O 1
ATOM 752 N N . ASP A 1 99 ? 17.941 3.939 -18.548 1.00 84.12 99 ASP A N 1
ATOM 753 C CA . ASP A 1 99 ? 17.196 3.403 -19.696 1.00 84.12 99 ASP A CA 1
ATOM 754 C C . ASP A 1 99 ? 15.681 3.371 -19.451 1.00 84.12 99 ASP A C 1
ATOM 756 O O . ASP A 1 99 ? 14.897 3.364 -20.406 1.00 84.12 99 ASP A O 1
ATOM 760 N N . PHE A 1 100 ? 15.267 3.385 -18.177 1.00 86.56 100 PHE A N 1
ATOM 761 C CA . PHE A 1 100 ? 13.866 3.402 -17.758 1.00 86.56 100 PHE A CA 1
ATOM 762 C C . PHE A 1 100 ? 13.565 4.445 -16.656 1.00 86.56 100 PHE A C 1
ATOM 764 O O . PHE A 1 100 ? 13.005 4.102 -15.611 1.00 86.56 100 PHE A O 1
ATOM 771 N N . PRO A 1 101 ? 13.893 5.734 -16.857 1.00 88.56 101 PRO A N 1
ATOM 772 C CA . PRO A 1 101 ? 13.819 6.747 -15.803 1.00 88.56 101 PRO A CA 1
ATOM 773 C C . PRO A 1 101 ? 12.396 6.957 -15.266 1.00 88.56 101 PRO A C 1
ATOM 775 O O . PRO A 1 101 ? 12.206 7.111 -14.058 1.00 88.56 101 PRO A O 1
ATOM 778 N N . GLU A 1 102 ? 11.371 6.897 -16.122 1.00 90.31 102 GLU A N 1
ATOM 779 C CA . GLU A 1 102 ? 9.972 7.027 -15.697 1.00 90.31 102 GLU A CA 1
ATOM 780 C C . GLU A 1 102 ? 9.550 5.879 -14.773 1.00 90.31 102 GLU A C 1
ATOM 782 O O . GLU A 1 102 ? 8.759 6.086 -13.851 1.00 90.31 102 GLU A O 1
ATOM 787 N N . GLY A 1 103 ? 10.119 4.689 -14.976 1.00 89.69 103 GLY A N 1
ATOM 788 C CA . GLY A 1 103 ? 9.932 3.527 -14.117 1.00 89.69 103 GLY A CA 1
ATOM 789 C C . GLY A 1 103 ? 10.418 3.749 -12.696 1.00 89.69 103 GLY A C 1
ATOM 790 O O . GLY A 1 103 ? 9.692 3.450 -11.751 1.00 89.69 103 GLY A O 1
ATOM 791 N N . TYR A 1 104 ? 11.607 4.330 -12.529 1.00 90.62 104 TYR A N 1
ATOM 792 C CA . TYR A 1 104 ? 12.160 4.625 -11.202 1.00 90.62 104 TYR A CA 1
ATOM 793 C C . TYR A 1 104 ? 11.452 5.803 -10.528 1.00 90.62 104 TYR A C 1
ATOM 795 O O . TYR A 1 104 ? 11.285 5.806 -9.308 1.00 90.62 104 TYR A O 1
ATOM 803 N N . VAL A 1 105 ? 10.951 6.773 -11.301 1.00 91.50 105 VAL A N 1
ATOM 804 C CA . VAL A 1 105 ? 10.064 7.818 -10.763 1.00 91.50 105 VAL A CA 1
ATOM 805 C C . VAL A 1 105 ? 8.761 7.201 -10.253 1.00 91.50 105 VAL A C 1
ATOM 807 O O . VAL A 1 105 ? 8.351 7.480 -9.125 1.00 91.50 105 VAL A O 1
ATOM 810 N N . ALA A 1 106 ? 8.128 6.326 -11.040 1.00 92.62 106 ALA A N 1
ATOM 811 C CA . ALA A 1 106 ? 6.931 5.610 -10.610 1.00 92.62 106 ALA A CA 1
ATOM 812 C C . ALA A 1 106 ? 7.210 4.728 -9.386 1.00 92.62 106 ALA A C 1
ATOM 814 O O . ALA A 1 106 ? 6.445 4.772 -8.426 1.00 92.62 106 ALA A O 1
ATOM 815 N N . ALA A 1 107 ? 8.332 4.007 -9.370 1.00 91.69 107 ALA A N 1
ATOM 816 C CA . ALA A 1 107 ? 8.790 3.224 -8.227 1.00 91.69 107 ALA A CA 1
ATOM 817 C C . ALA A 1 107 ? 8.898 4.075 -6.955 1.00 91.69 107 ALA A C 1
ATOM 819 O O . ALA A 1 107 ? 8.359 3.699 -5.916 1.00 91.69 107 ALA A O 1
ATOM 820 N N . GLY A 1 108 ? 9.523 5.253 -7.046 1.00 92.12 108 GLY A N 1
ATOM 821 C CA . GLY A 1 108 ? 9.628 6.196 -5.934 1.00 92.12 108 GLY A CA 1
ATOM 822 C C . GLY A 1 108 ? 8.265 6.667 -5.424 1.00 92.12 108 GLY A C 1
ATOM 823 O O . GLY A 1 108 ? 8.032 6.677 -4.215 1.00 92.12 108 GLY A O 1
ATOM 824 N N . ILE A 1 109 ? 7.336 6.997 -6.330 1.00 94.19 109 ILE A N 1
ATOM 825 C CA . ILE A 1 109 ? 5.956 7.356 -5.964 1.00 94.19 109 ILE A CA 1
ATOM 826 C C . ILE A 1 109 ? 5.293 6.198 -5.214 1.00 94.19 109 ILE A C 1
ATOM 828 O O . ILE A 1 109 ? 4.743 6.425 -4.137 1.00 94.19 109 ILE A O 1
ATOM 832 N N . LEU A 1 110 ? 5.384 4.973 -5.742 1.00 93.50 110 LEU A N 1
ATOM 833 C CA . LEU A 1 110 ? 4.799 3.779 -5.131 1.00 93.50 110 LEU A CA 1
ATOM 834 C C . LEU A 1 110 ? 5.347 3.536 -3.723 1.00 93.50 110 LEU A C 1
ATOM 836 O O . LEU A 1 110 ? 4.567 3.394 -2.785 1.00 93.50 110 LEU A O 1
ATOM 840 N N . ILE A 1 111 ? 6.671 3.561 -3.565 1.00 93.88 111 ILE A N 1
ATOM 841 C CA . ILE A 1 111 ? 7.353 3.388 -2.277 1.00 93.88 111 ILE A CA 1
ATOM 842 C C . ILE A 1 111 ? 6.837 4.409 -1.257 1.00 93.88 111 ILE A C 1
ATOM 844 O O . ILE A 1 111 ? 6.445 4.040 -0.148 1.00 93.88 111 ILE A O 1
ATOM 848 N N . ILE A 1 112 ? 6.782 5.691 -1.632 1.00 94.00 112 ILE A N 1
ATOM 849 C CA . ILE A 1 112 ? 6.302 6.758 -0.745 1.00 94.00 112 ILE A CA 1
ATOM 850 C C . ILE A 1 112 ? 4.837 6.528 -0.367 1.00 94.00 112 ILE A C 1
ATOM 852 O O . ILE A 1 112 ? 4.486 6.623 0.813 1.00 94.00 112 ILE A O 1
ATOM 856 N N . THR A 1 113 ? 3.974 6.222 -1.338 1.00 93.50 113 THR A N 1
ATOM 857 C CA . THR A 1 113 ? 2.546 6.006 -1.076 1.00 93.50 113 THR A CA 1
ATOM 858 C C . THR A 1 113 ? 2.298 4.786 -0.195 1.00 93.50 113 THR A C 1
ATOM 860 O O . THR A 1 113 ? 1.495 4.859 0.738 1.00 93.50 113 THR A O 1
ATOM 863 N N . ASP A 1 114 ? 3.029 3.699 -0.432 1.00 92.75 114 ASP A N 1
ATOM 864 C CA . ASP A 1 114 ? 2.871 2.436 0.279 1.00 92.75 114 ASP A CA 1
ATOM 865 C C . ASP A 1 114 ? 3.369 2.562 1.724 1.00 92.75 114 ASP A C 1
ATOM 867 O O . ASP A 1 114 ? 2.643 2.217 2.658 1.00 92.75 114 ASP A O 1
ATOM 871 N N . TYR A 1 115 ? 4.549 3.154 1.952 1.00 94.19 115 TYR A N 1
ATOM 872 C CA . TYR A 1 115 ? 5.042 3.397 3.313 1.00 94.19 115 TYR A CA 1
ATOM 873 C C . TYR A 1 115 ? 4.204 4.417 4.080 1.00 94.19 115 TYR A C 1
ATOM 875 O O . TYR A 1 115 ? 4.008 4.254 5.285 1.00 94.19 115 TYR A O 1
ATOM 883 N N . THR A 1 116 ? 3.660 5.436 3.409 1.00 93.7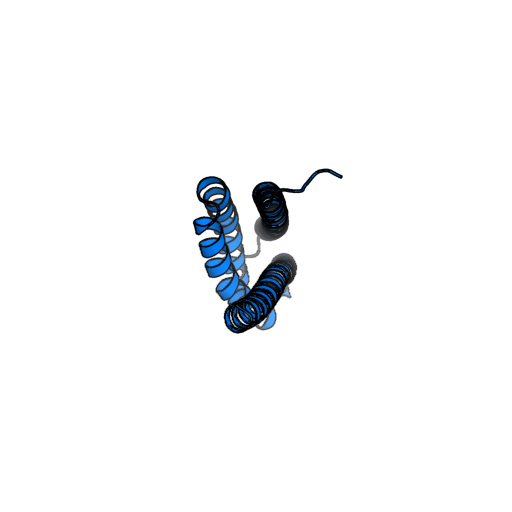5 116 THR A N 1
ATOM 884 C CA . THR A 1 116 ? 2.733 6.378 4.051 1.00 93.75 116 THR A CA 1
ATOM 885 C C . THR A 1 116 ? 1.481 5.649 4.536 1.00 93.75 116 THR A C 1
ATOM 887 O O . THR A 1 116 ? 1.071 5.823 5.685 1.00 93.75 116 THR A O 1
ATOM 890 N N . LEU A 1 117 ? 0.901 4.778 3.705 1.00 91.56 117 LEU A N 1
ATOM 891 C CA . LEU A 1 117 ? -0.254 3.965 4.082 1.00 91.56 117 LEU A CA 1
ATOM 892 C C . LEU A 1 117 ? 0.068 3.019 5.251 1.00 91.56 117 LEU A C 1
ATOM 894 O O . LEU A 1 117 ? -0.681 2.978 6.229 1.00 91.56 117 LEU A O 1
ATOM 898 N N . LEU A 1 118 ? 1.192 2.301 5.190 1.00 92.38 118 LEU A N 1
ATOM 899 C CA . LEU A 1 118 ? 1.637 1.413 6.271 1.00 92.38 118 LEU A CA 1
ATOM 900 C C . LEU A 1 118 ? 1.885 2.177 7.581 1.00 92.38 118 LEU A C 1
ATOM 902 O O . LEU A 1 118 ? 1.511 1.700 8.656 1.00 92.38 118 LEU A O 1
ATOM 906 N N . GLY A 1 119 ? 2.455 3.380 7.502 1.00 92.56 119 GLY A N 1
ATOM 907 C CA . GLY A 1 119 ? 2.645 4.270 8.645 1.00 92.56 119 GLY A CA 1
ATOM 908 C C . GLY A 1 119 ? 1.318 4.671 9.290 1.00 92.56 119 GLY A C 1
ATOM 909 O O . GLY A 1 119 ? 1.161 4.548 10.505 1.00 92.56 119 GLY A O 1
ATOM 910 N N . LEU A 1 120 ? 0.324 5.063 8.485 1.00 91.50 120 LEU A N 1
ATOM 911 C CA . LEU A 1 120 ? -1.020 5.395 8.973 1.00 91.50 120 LEU A CA 1
ATOM 912 C C . LEU A 1 120 ? -1.707 4.199 9.646 1.00 91.50 120 LEU A C 1
ATOM 914 O O . LEU A 1 120 ? -2.295 4.356 10.718 1.00 91.50 120 LEU A O 1
ATOM 918 N N . ILE A 1 121 ? -1.611 3.004 9.052 1.00 88.50 121 ILE A N 1
ATOM 919 C CA . ILE A 1 121 ? -2.158 1.766 9.632 1.00 88.50 121 ILE A CA 1
ATOM 920 C C . ILE A 1 121 ? -1.490 1.467 10.979 1.00 88.50 121 ILE A C 1
ATOM 922 O O . ILE A 1 121 ? -2.179 1.164 11.955 1.00 88.50 121 ILE A O 1
ATOM 926 N N . THR A 1 122 ? -0.165 1.605 11.057 1.00 90.44 122 THR A N 1
ATOM 927 C CA . THR A 1 122 ? 0.608 1.356 12.281 1.00 90.44 122 THR A CA 1
ATOM 928 C C . THR A 1 122 ? 0.227 2.334 13.390 1.00 90.44 122 THR A C 1
ATOM 930 O O . THR A 1 122 ? -0.051 1.915 14.512 1.00 90.44 122 THR A O 1
ATOM 933 N N . ILE A 1 123 ? 0.134 3.633 13.083 1.00 92.56 123 ILE A N 1
ATOM 934 C CA . ILE A 1 123 ? -0.287 4.658 14.050 1.00 92.56 123 ILE A CA 1
ATOM 935 C C . ILE A 1 123 ? -1.698 4.362 14.564 1.00 92.56 123 ILE A C 1
ATOM 937 O O . ILE A 1 123 ? -1.933 4.394 15.773 1.00 92.56 123 ILE A O 1
ATOM 941 N N . ALA A 1 124 ? -2.632 4.029 13.669 1.00 88.38 124 ALA A N 1
ATOM 942 C CA . ALA A 1 124 ? -3.991 3.681 14.061 1.00 88.38 124 ALA A CA 1
ATOM 943 C C . ALA A 1 124 ? -4.013 2.457 14.990 1.00 88.38 124 ALA A C 1
ATOM 945 O O . ALA A 1 124 ? -4.659 2.498 16.038 1.00 88.38 124 ALA A O 1
ATOM 946 N N . ALA A 1 125 ? -3.264 1.402 14.656 1.00 88.06 125 ALA A N 1
ATOM 947 C CA . ALA A 1 125 ? -3.145 0.207 15.487 1.00 88.06 125 ALA A CA 1
ATOM 948 C C . ALA A 1 125 ? -2.582 0.525 16.883 1.00 88.06 125 ALA A C 1
ATOM 950 O O . ALA A 1 125 ? -3.132 0.057 17.879 1.00 88.06 125 ALA A O 1
ATOM 951 N N . CYS A 1 126 ? -1.555 1.377 16.976 1.00 92.75 126 CYS A N 1
ATOM 952 C CA . CYS A 1 126 ? -0.997 1.828 18.251 1.00 92.75 126 CYS A CA 1
ATOM 953 C C . CYS A 1 126 ? -2.026 2.596 19.095 1.00 92.75 126 CYS A C 1
ATOM 955 O O . CYS A 1 126 ? -2.166 2.320 20.285 1.00 92.75 126 CYS A O 1
ATOM 957 N N . ILE A 1 127 ? -2.788 3.516 18.491 1.00 91.94 127 ILE A N 1
ATOM 958 C CA . ILE A 1 127 ? -3.831 4.284 19.193 1.00 91.94 127 ILE A CA 1
ATOM 959 C C . ILE A 1 127 ? -4.909 3.350 19.756 1.00 91.94 127 ILE A C 1
ATOM 961 O O . ILE A 1 127 ? -5.296 3.481 20.922 1.00 91.94 127 ILE A O 1
ATOM 965 N N . PHE A 1 128 ? -5.383 2.388 18.958 1.00 88.69 128 PHE A N 1
ATOM 966 C CA . PHE A 1 128 ? -6.364 1.404 19.419 1.00 88.69 128 PHE A CA 1
ATOM 967 C C . PHE A 1 128 ? -5.797 0.485 20.504 1.00 88.69 128 PHE A C 1
ATOM 969 O O . PHE A 1 128 ? -6.493 0.214 21.481 1.00 88.69 128 PHE A O 1
ATOM 976 N N . GLY A 1 129 ? -4.538 0.058 20.377 1.00 90.69 129 GLY A N 1
ATOM 977 C CA . GLY A 1 129 ? -3.854 -0.754 21.383 1.00 90.69 129 GLY A CA 1
ATOM 978 C C . GLY A 1 129 ? -3.741 -0.039 22.729 1.00 90.69 129 GLY A C 1
ATOM 979 O O . GLY A 1 129 ? -4.159 -0.581 23.748 1.00 90.69 129 GLY A O 1
ATOM 980 N N . ILE A 1 130 ? -3.273 1.213 22.732 1.00 93.94 130 ILE A N 1
ATOM 981 C CA . ILE A 1 130 ? -3.175 2.034 23.950 1.00 93.94 130 ILE A CA 1
ATOM 982 C C . ILE A 1 130 ? -4.560 2.234 24.575 1.00 93.94 130 ILE A C 1
ATOM 984 O O . ILE A 1 130 ? -4.724 2.068 25.783 1.00 93.94 130 ILE A O 1
ATOM 988 N N . SER A 1 131 ? -5.571 2.535 23.757 1.00 90.81 131 SER A N 1
ATOM 989 C CA . SER A 1 131 ? -6.947 2.721 24.232 1.00 90.81 131 SER A CA 1
ATOM 990 C C . SER A 1 131 ? -7.508 1.453 24.884 1.00 90.81 131 SER A C 1
ATOM 992 O O . SER A 1 131 ? -8.184 1.537 25.908 1.00 90.81 131 SER A O 1
ATOM 994 N N . ALA A 1 132 ? -7.205 0.278 24.325 1.00 89.31 132 ALA A N 1
ATOM 995 C CA . ALA A 1 132 ? -7.604 -1.006 24.893 1.00 89.31 132 ALA A CA 1
ATOM 996 C C . ALA A 1 132 ? -6.916 -1.278 26.240 1.00 89.31 132 ALA A C 1
ATOM 998 O O . ALA A 1 132 ? -7.591 -1.688 27.183 1.00 89.31 132 ALA A O 1
ATOM 999 N N . CYS A 1 133 ? -5.615 -0.990 26.362 1.00 92.31 133 CYS A N 1
ATOM 1000 C CA . CYS A 1 133 ? -4.883 -1.121 27.625 1.00 92.31 133 CYS A CA 1
ATOM 1001 C C . CYS A 1 133 ? -5.453 -0.206 28.720 1.00 92.31 133 CYS A C 1
ATOM 1003 O O . CYS A 1 133 ? -5.696 -0.664 29.835 1.00 92.31 133 CYS A O 1
ATOM 1005 N N . ILE A 1 134 ? -5.728 1.066 28.399 1.00 93.38 134 ILE A N 1
ATOM 1006 C CA . ILE A 1 134 ? -6.354 2.014 29.340 1.00 93.38 134 ILE A CA 1
ATOM 1007 C C . ILE A 1 134 ? -7.741 1.513 29.758 1.00 93.38 134 ILE A C 1
ATOM 1009 O O . ILE A 1 134 ? -8.073 1.514 30.942 1.00 93.38 134 ILE A O 1
ATOM 1013 N N . GLY A 1 135 ? -8.545 1.053 28.796 1.00 89.50 135 GLY A N 1
ATOM 1014 C CA . GLY A 1 135 ? -9.876 0.513 29.064 1.00 89.50 135 GLY A CA 1
ATOM 1015 C C . GLY A 1 135 ? -9.853 -0.706 29.987 1.00 89.50 135 GLY A C 1
ATOM 1016 O O . GLY A 1 135 ? -10.699 -0.808 30.871 1.00 89.50 135 GLY A O 1
ATOM 1017 N N . GLN A 1 136 ? -8.876 -1.603 29.823 1.00 91.00 136 GLN A N 1
ATOM 1018 C CA . GLN A 1 136 ? -8.700 -2.745 30.721 1.00 91.00 136 GLN A CA 1
ATOM 1019 C C . GLN A 1 136 ? -8.323 -2.315 32.142 1.00 91.00 136 GLN A C 1
ATOM 1021 O O . GLN A 1 136 ? -8.927 -2.823 33.082 1.00 91.00 136 GLN A O 1
ATOM 1026 N N . GLY A 1 137 ? -7.404 -1.356 32.304 1.00 89.50 137 GLY A N 1
ATOM 1027 C CA . GLY A 1 137 ? -7.014 -0.848 33.626 1.00 89.50 137 GLY A CA 1
ATOM 1028 C C . GLY A 1 137 ? -8.173 -0.188 34.385 1.00 89.50 137 GLY A C 1
ATOM 1029 O O . GLY A 1 137 ? -8.405 -0.475 35.557 1.00 89.50 137 GLY A O 1
ATOM 1030 N N . LEU A 1 138 ? -8.972 0.629 33.692 1.00 89.38 138 LEU A N 1
ATOM 1031 C CA . LEU A 1 138 ? -10.172 1.240 34.277 1.00 89.38 138 LEU A CA 1
ATOM 1032 C C . LEU A 1 138 ? -11.233 0.199 34.661 1.00 89.38 138 LEU A C 1
ATOM 1034 O O . LEU A 1 138 ? -11.934 0.358 35.661 1.00 89.38 138 LEU A O 1
ATOM 1038 N N . LEU A 1 139 ? -11.375 -0.867 33.866 1.00 90.06 139 LEU A N 1
ATOM 1039 C CA . LEU A 1 139 ? -12.325 -1.939 34.152 1.00 90.06 139 LEU A CA 1
ATOM 1040 C C . LEU A 1 139 ? -11.909 -2.748 35.388 1.00 90.06 139 LEU A C 1
ATOM 1042 O O . LEU A 1 139 ? -12.779 -3.088 36.188 1.00 90.06 139 LEU A O 1
ATOM 1046 N N . SER A 1 140 ? -10.611 -3.031 35.555 1.00 85.44 140 SER A N 1
ATOM 1047 C CA . SER A 1 140 ? -10.104 -3.726 36.743 1.00 85.44 140 SER A CA 1
ATOM 1048 C C . SER A 1 140 ? -10.303 -2.903 38.014 1.00 85.44 140 SER A C 1
ATOM 1050 O O . SER A 1 140 ? -10.832 -3.434 38.985 1.00 85.44 140 SER A O 1
ATOM 1052 N N . GLU A 1 141 ? -10.004 -1.598 37.992 1.00 80.88 141 GLU A N 1
ATOM 1053 C CA . GLU A 1 141 ? -10.248 -0.723 39.152 1.00 80.88 141 GLU A CA 1
ATOM 1054 C C . GLU A 1 141 ? -11.737 -0.666 39.521 1.00 80.88 141 GLU A C 1
ATOM 1056 O O . GLU A 1 141 ? -12.107 -0.739 40.692 1.00 80.88 141 GLU A O 1
ATOM 1061 N N . TYR A 1 142 ? -12.625 -0.588 38.524 1.00 79.62 142 TYR A N 1
ATOM 1062 C CA . TYR A 1 142 ? -14.066 -0.576 38.773 1.00 79.62 142 TYR A CA 1
ATOM 1063 C C . TYR A 1 142 ? -14.575 -1.874 39.417 1.00 79.62 142 TYR A C 1
ATOM 1065 O O . TYR A 1 142 ? -15.530 -1.833 40.192 1.00 79.62 142 TYR A O 1
ATOM 1073 N N . GLN A 1 143 ? -13.973 -3.021 39.090 1.00 79.62 143 GLN A N 1
ATOM 1074 C CA . GLN A 1 143 ? -14.322 -4.305 39.699 1.00 79.62 143 GLN A CA 1
ATOM 1075 C C . GLN A 1 143 ? -13.798 -4.446 41.131 1.00 79.62 143 GLN A C 1
ATOM 1077 O O . GLN A 1 143 ? -14.454 -5.110 41.921 1.00 79.62 143 GLN A O 1
ATOM 1082 N N . GLU A 1 144 ? -12.673 -3.819 41.480 1.00 70.00 144 GLU A N 1
ATOM 1083 C CA . GLU A 1 144 ? -12.128 -3.840 42.848 1.00 70.00 144 GLU A CA 1
ATOM 1084 C C . GLU A 1 144 ? -12.888 -2.926 43.822 1.00 70.00 144 GLU A C 1
ATOM 1086 O O . GLU A 1 144 ? -12.926 -3.190 45.021 1.00 70.00 144 GLU A O 1
ATOM 1091 N N . ILE A 1 145 ? -13.502 -1.850 43.320 1.00 73.81 145 ILE A N 1
ATOM 1092 C CA . ILE A 1 145 ? -14.287 -0.900 44.132 1.00 73.81 145 ILE A CA 1
ATOM 1093 C C . ILE A 1 145 ? -15.715 -1.423 44.411 1.00 73.81 145 ILE A C 1
ATOM 1095 O O . ILE A 1 145 ? -16.413 -0.883 45.274 1.00 73.81 145 ILE A O 1
ATOM 1099 N N . LYS A 1 146 ? -16.168 -2.449 43.682 1.00 55.06 146 LYS A N 1
ATOM 1100 C CA . LYS A 1 146 ? -17.517 -3.026 43.774 1.00 55.06 146 LYS A CA 1
ATOM 1101 C C . LYS A 1 146 ? -17.570 -4.256 44.671 1.00 55.06 146 LYS A C 1
ATOM 1103 O O . LYS A 1 146 ? -18.588 -4.370 45.390 1.00 55.06 146 LYS A O 1
#

Radius of gyration: 20.21 Å; chains: 1; bounding box: 48×27×69 Å

Secondary structure (DSSP, 8-state):
-----HHHHHHHHHHHHHHHHHHHHHHHHHHHHHHHHH-------HHHHHHHHHHHHHHHHHHHHHHHTHHHHHHHHHHHHHHHHHHHHHHHS-TTTTTSHHHHHHHHHHHHHHHHHHHHHHHHHHHHHHHHHHHHHHHHHHHH--